Protein AF-A0A3D0STS4-F1 (afdb_monomer_lite)

Foldseek 3Di:
DKAAALVGDIDDAAPWDFDDDPNHTDDIDPRDPDVVVRVVVVVVVSVVCVVVVDHGDDDDDDD

pLDDT: mean 97.18, std 1.39, range [92.81, 98.5]

Radius of gyration: 12.69 Å; chains: 1; bounding box: 28×28×27 Å

Structure (mmCIF, N/CA/C/O backbone):
data_AF-A0A3D0STS4-F1
#
_entry.id   AF-A0A3D0STS4-F1
#
loop_
_atom_site.group_PDB
_atom_site.id
_atom_site.type_symbol
_atom_site.label_atom_id
_atom_site.label_alt_id
_atom_site.label_comp_id
_atom_site.label_asym_id
_atom_site.label_entity_id
_atom_site.label_seq_id
_atom_site.pdbx_PDB_ins_code
_atom_site.Cartn_x
_atom_site.Cartn_y
_atom_site.Cartn_z
_atom_site.occupancy
_atom_site.B_iso_or_equiv
_atom_site.auth_seq_id
_atom_site.auth_comp_id
_atom_site.auth_asym_id
_atom_site.auth_atom_id
_atom_site.pdbx_PDB_model_num
ATOM 1 N N . VAL A 1 1 ? 1.258 0.637 1.253 1.00 92.88 1 VAL A N 1
ATOM 2 C CA . VAL A 1 1 ? 0.327 0.126 2.297 1.00 92.88 1 VAL A CA 1
ATOM 3 C C . VAL A 1 1 ? -0.315 1.308 3.002 1.00 92.88 1 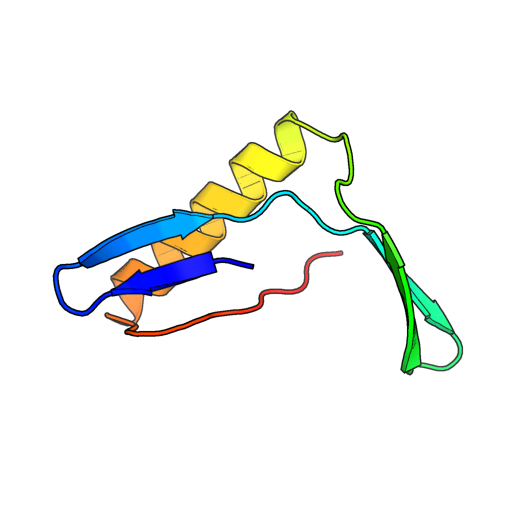VAL A C 1
ATOM 5 O O . VAL A 1 1 ? 0.390 2.273 3.274 1.00 92.88 1 VAL A O 1
ATOM 8 N N . SER A 1 2 ? -1.612 1.246 3.298 1.00 97.19 2 SER A N 1
ATOM 9 C CA . SER A 1 2 ? -2.351 2.298 4.009 1.00 97.19 2 SER A CA 1
ATOM 10 C C . SER A 1 2 ? -3.100 1.738 5.216 1.00 97.19 2 SER A C 1
ATOM 12 O O . SER A 1 2 ? -3.507 0.578 5.209 1.00 97.19 2 SER A O 1
ATOM 14 N N . VAL A 1 3 ? -3.313 2.558 6.242 1.00 98.12 3 VAL A N 1
ATOM 15 C CA . VAL A 1 3 ? -4.055 2.188 7.455 1.00 98.12 3 VAL A CA 1
ATOM 16 C C . VAL A 1 3 ? -5.104 3.252 7.740 1.00 98.12 3 VAL A C 1
ATOM 18 O O . VAL A 1 3 ? -4.792 4.435 7.649 1.00 98.12 3 VAL A O 1
ATOM 21 N N . ARG A 1 4 ? -6.316 2.834 8.116 1.00 98.50 4 ARG A N 1
ATOM 22 C CA . ARG A 1 4 ? -7.353 3.703 8.689 1.00 98.50 4 ARG A CA 1
ATOM 23 C C . ARG A 1 4 ? -7.796 3.145 10.033 1.00 98.50 4 ARG A C 1
ATOM 25 O O . ARG A 1 4 ? -8.161 1.973 10.114 1.00 98.50 4 ARG A O 1
ATOM 32 N N . CYS A 1 5 ? -7.745 3.942 11.091 1.00 97.88 5 CYS A N 1
ATOM 33 C CA . CYS A 1 5 ? -8.239 3.509 12.399 1.00 97.88 5 CYS A CA 1
ATOM 34 C C . CYS A 1 5 ? -9.754 3.752 12.527 1.00 97.88 5 CYS A C 1
ATOM 36 O O . CYS A 1 5 ? -10.392 4.328 11.645 1.00 97.88 5 CYS A O 1
ATOM 38 N N . LEU A 1 6 ? -10.343 3.308 13.642 1.00 97.50 6 LEU A N 1
ATOM 39 C CA . LEU A 1 6 ? -11.779 3.461 13.895 1.00 97.50 6 LEU A CA 1
ATOM 40 C C . LEU A 1 6 ? -12.225 4.935 13.953 1.00 97.50 6 LEU A C 1
ATOM 42 O O . LEU A 1 6 ? -13.354 5.231 13.574 1.00 97.50 6 LEU A O 1
ATOM 46 N N . GLY A 1 7 ? -11.348 5.843 14.397 1.00 97.12 7 GLY A N 1
ATOM 47 C CA . GLY A 1 7 ? -11.612 7.288 14.432 1.00 97.12 7 GLY A CA 1
ATOM 48 C C . GLY A 1 7 ? -11.612 7.954 13.051 1.00 97.12 7 GLY A C 1
ATOM 49 O O . GLY A 1 7 ? -12.078 9.082 12.907 1.00 97.12 7 GLY A O 1
ATOM 50 N N . GLY A 1 8 ? -11.175 7.230 12.016 1.00 96.12 8 GLY A N 1
ATOM 51 C CA . GLY A 1 8 ? -11.131 7.699 10.637 1.00 96.12 8 GLY A CA 1
ATOM 52 C C . GLY A 1 8 ? -9.787 8.288 10.216 1.00 96.12 8 GLY A C 1
ATOM 53 O O . GLY A 1 8 ? -9.609 8.556 9.030 1.00 96.12 8 GLY A O 1
ATOM 54 N N . GLU A 1 9 ? -8.829 8.440 11.130 1.00 98.06 9 GLU A N 1
ATOM 55 C CA . GLU A 1 9 ? -7.479 8.886 10.806 1.00 98.06 9 GLU A CA 1
ATOM 56 C C . GLU A 1 9 ? -6.764 7.873 9.905 1.00 98.06 9 GLU A C 1
ATOM 58 O O . GLU A 1 9 ? -6.824 6.657 10.123 1.00 98.06 9 GLU A O 1
ATOM 63 N N . THR A 1 10 ? -6.063 8.387 8.891 1.00 98.12 10 THR A N 1
ATOM 64 C CA . THR A 1 10 ? -5.347 7.577 7.901 1.00 98.12 10 THR A CA 1
ATOM 65 C C . THR A 1 10 ? -3.851 7.850 7.910 1.00 98.12 10 THR A C 1
ATOM 67 O O . THR A 1 10 ? -3.448 9.014 7.882 1.00 98.12 10 THR A O 1
ATOM 70 N N . THR A 1 11 ? -3.048 6.793 7.815 1.00 98.06 11 THR A N 1
ATOM 71 C CA . THR A 1 11 ? -1.590 6.872 7.637 1.00 98.06 11 THR A CA 1
ATOM 72 C C . THR A 1 11 ? -1.165 6.027 6.442 1.00 98.06 11 THR A C 1
ATOM 74 O O . THR A 1 11 ? -1.726 4.957 6.190 1.00 98.06 11 THR A O 1
ATOM 77 N N . PHE A 1 12 ? -0.146 6.491 5.722 1.00 97.56 12 PHE A N 1
ATOM 78 C CA . PHE A 1 12 ? 0.379 5.836 4.530 1.00 97.56 12 PHE A CA 1
ATOM 79 C C . PHE A 1 12 ? 1.857 5.506 4.721 1.00 97.56 12 PHE A C 1
ATOM 81 O O . PHE A 1 12 ? 2.625 6.316 5.234 1.00 97.56 12 PHE A O 1
ATOM 88 N N . TYR A 1 13 ? 2.241 4.295 4.327 1.00 96.94 13 TYR A N 1
ATOM 89 C CA . TYR A 1 13 ? 3.642 3.896 4.247 1.00 96.94 13 TYR A CA 1
ATOM 90 C C . TYR A 1 13 ? 4.232 4.331 2.901 1.00 96.94 13 TYR A C 1
ATOM 92 O O . TYR A 1 13 ? 3.473 4.413 1.925 1.00 96.94 13 TYR A O 1
ATOM 100 N N . PRO A 1 14 ? 5.563 4.526 2.825 1.00 96.31 14 PRO A N 1
ATOM 101 C CA . PRO A 1 14 ? 6.234 4.780 1.560 1.00 96.31 14 PRO A CA 1
ATOM 102 C C . PRO A 1 14 ? 5.922 3.718 0.504 1.00 96.31 14 PRO A C 1
ATOM 104 O O . PRO A 1 14 ? 5.604 2.566 0.842 1.00 96.31 14 PRO A O 1
ATOM 107 N N . LEU A 1 15 ? 6.036 4.088 -0.771 1.00 96.75 15 LEU A N 1
ATOM 108 C CA . LEU A 1 15 ? 5.872 3.135 -1.866 1.00 96.75 15 LEU A CA 1
ATOM 109 C C . LEU A 1 15 ? 6.873 1.978 -1.776 1.00 96.75 15 LEU A C 1
ATOM 111 O O . LEU A 1 15 ? 7.996 2.114 -1.285 1.00 96.75 15 LEU A O 1
ATOM 115 N N . VAL A 1 16 ? 6.443 0.824 -2.285 1.00 97.94 16 VAL A N 1
ATOM 116 C CA . VAL A 1 16 ? 7.229 -0.409 -2.339 1.00 97.94 16 VAL A CA 1
ATOM 117 C C . VAL A 1 16 ? 7.296 -0.866 -3.788 1.00 97.94 16 VAL A C 1
ATOM 119 O O . VAL A 1 16 ? 6.265 -0.993 -4.442 1.00 97.94 16 VAL A O 1
ATOM 122 N N . GLU A 1 17 ? 8.502 -1.129 -4.281 1.00 97.56 17 GLU A N 1
ATOM 123 C CA . GLU A 1 17 ? 8.711 -1.736 -5.593 1.00 97.56 17 GLU A CA 1
ATOM 124 C C . GLU A 1 17 ? 8.692 -3.263 -5.446 1.00 97.56 17 GLU A C 1
ATOM 126 O O . GLU A 1 17 ? 9.530 -3.837 -4.743 1.00 97.56 17 GLU A O 1
ATOM 131 N N . ASN A 1 18 ? 7.738 -3.922 -6.105 1.00 98.00 18 ASN A N 1
ATOM 132 C CA . ASN A 1 18 ? 7.550 -5.370 -6.045 1.00 98.00 18 ASN A CA 1
ATOM 133 C C . ASN A 1 18 ? 8.011 -6.035 -7.346 1.00 98.00 18 ASN A C 1
ATOM 135 O O . ASN A 1 18 ? 7.481 -5.759 -8.420 1.00 98.00 18 ASN A O 1
ATOM 139 N N . HIS A 1 19 ? 8.968 -6.959 -7.259 1.00 98.06 19 HIS A N 1
ATOM 140 C CA . HIS A 1 19 ? 9.431 -7.753 -8.399 1.00 98.06 19 HIS A CA 1
ATOM 141 C C . HIS A 1 19 ? 8.829 -9.152 -8.330 1.00 98.06 19 HIS A C 1
ATOM 143 O O . HIS A 1 19 ? 9.109 -9.935 -7.415 1.00 98.06 19 HIS A O 1
ATOM 149 N N . HIS A 1 20 ? 8.018 -9.470 -9.333 1.00 98.25 20 HIS A N 1
ATOM 150 C CA . HIS A 1 20 ? 7.376 -10.765 -9.492 1.00 98.25 20 HIS A CA 1
ATOM 151 C C . HIS A 1 20 ? 8.116 -11.604 -10.534 1.00 98.25 20 HIS A C 1
ATOM 153 O O . HIS A 1 20 ? 8.587 -11.091 -11.547 1.00 98.25 20 HIS A O 1
ATOM 159 N N . ARG A 1 21 ? 8.194 -12.916 -10.304 1.00 98.19 21 ARG A N 1
ATOM 160 C CA . ARG A 1 21 ? 8.654 -13.886 -11.304 1.00 98.19 21 ARG A CA 1
ATOM 161 C C . ARG A 1 21 ? 7.751 -15.104 -11.262 1.00 98.19 21 ARG A C 1
ATOM 163 O O . ARG A 1 21 ? 7.523 -15.653 -10.182 1.00 98.19 21 ARG A O 1
ATOM 170 N N . ASP A 1 22 ? 7.261 -15.503 -12.431 1.00 97.75 22 ASP A N 1
ATOM 171 C CA . ASP A 1 22 ? 6.328 -16.623 -12.599 1.00 97.75 22 ASP A CA 1
ATOM 172 C C . ASP A 1 22 ? 5.046 -16.441 -11.764 1.00 97.75 22 ASP A C 1
ATOM 174 O O . ASP A 1 22 ? 4.577 -17.363 -11.105 1.00 97.75 22 ASP A O 1
ATOM 178 N N . GLY A 1 23 ? 4.519 -15.209 -11.728 1.00 96.81 23 GLY A N 1
ATOM 179 C CA . GLY A 1 23 ? 3.306 -14.858 -10.978 1.00 96.81 23 GLY A CA 1
ATOM 180 C C . GLY A 1 23 ? 3.465 -14.819 -9.453 1.00 96.81 23 GLY A C 1
ATOM 181 O O . GLY A 1 23 ? 2.477 -14.650 -8.748 1.00 96.81 23 GLY A O 1
ATOM 182 N N . ILE A 1 24 ? 4.685 -14.969 -8.927 1.00 98.06 24 ILE A N 1
ATOM 183 C CA . ILE A 1 24 ? 4.963 -14.995 -7.485 1.00 98.06 24 ILE A CA 1
ATOM 184 C C . ILE A 1 24 ? 5.884 -13.831 -7.122 1.00 98.06 24 ILE A C 1
ATOM 186 O O . ILE A 1 24 ? 6.909 -13.620 -7.777 1.00 98.06 24 ILE A O 1
ATOM 190 N N . LEU A 1 25 ? 5.548 -13.099 -6.058 1.00 98.19 25 LEU A N 1
ATOM 191 C CA . LEU A 1 25 ? 6.393 -12.047 -5.493 1.00 98.19 25 LEU A CA 1
ATOM 192 C C . LEU A 1 25 ? 7.730 -12.641 -5.030 1.00 98.19 25 LEU A C 1
ATOM 194 O O . LEU A 1 25 ? 7.759 -13.594 -4.250 1.00 98.19 25 LEU A O 1
ATOM 198 N N . ARG A 1 26 ? 8.849 -12.091 -5.512 1.00 98.12 26 ARG A N 1
ATOM 199 C CA . ARG A 1 26 ? 10.203 -12.552 -5.152 1.00 98.12 26 ARG A CA 1
ATOM 200 C C . ARG A 1 26 ? 10.984 -11.535 -4.336 1.00 98.12 26 ARG A C 1
ATOM 202 O O . ARG A 1 26 ? 11.823 -11.935 -3.535 1.00 98.12 26 ARG A O 1
ATOM 209 N N . LEU A 1 27 ? 10.731 -10.248 -4.550 1.00 98.12 27 LEU A N 1
ATOM 210 C 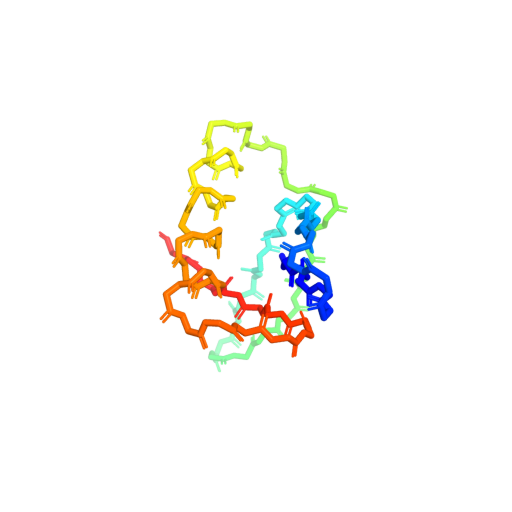CA . LEU A 1 27 ?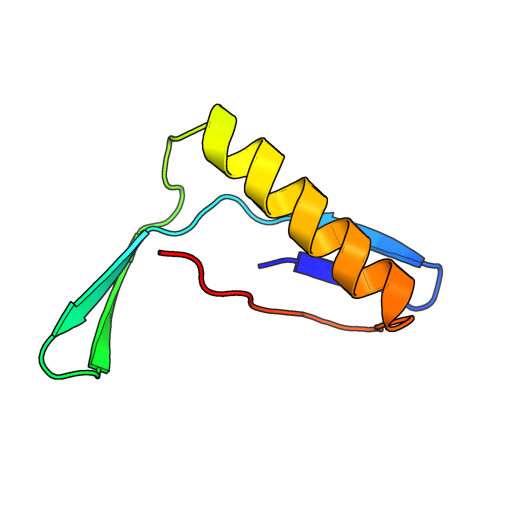 11.438 -9.167 -3.878 1.00 98.12 27 LEU A CA 1
ATOM 211 C C . LEU A 1 27 ? 10.515 -7.963 -3.699 1.00 98.12 27 LEU A C 1
ATOM 213 O O . LEU A 1 27 ? 9.842 -7.562 -4.644 1.00 98.12 27 LEU A O 1
ATOM 217 N N . SER A 1 28 ? 10.556 -7.372 -2.509 1.00 97.81 28 SER A N 1
ATOM 218 C CA . SER A 1 28 ? 9.928 -6.090 -2.193 1.00 97.81 28 SER A CA 1
ATOM 219 C C . SER A 1 28 ? 11.004 -5.123 -1.713 1.00 97.81 28 SER A C 1
ATOM 221 O O . SER A 1 28 ? 11.724 -5.426 -0.759 1.00 97.81 28 SER A O 1
ATOM 223 N N . ARG A 1 29 ? 11.136 -3.970 -2.372 1.00 97.56 29 ARG A N 1
ATOM 224 C CA . ARG A 1 29 ? 12.089 -2.912 -2.007 1.00 97.56 29 ARG A CA 1
ATOM 225 C C . ARG A 1 29 ? 11.342 -1.701 -1.473 1.00 97.56 29 ARG A C 1
ATOM 227 O O . ARG A 1 29 ? 10.482 -1.159 -2.159 1.00 97.56 29 ARG A O 1
ATOM 234 N N . ALA A 1 30 ? 11.692 -1.278 -0.263 1.00 95.81 30 ALA A N 1
ATOM 235 C CA . ALA A 1 30 ? 11.096 -0.126 0.402 1.00 95.81 30 ALA A CA 1
ATOM 236 C C . ALA A 1 30 ? 12.192 0.753 1.046 1.00 95.81 30 ALA A C 1
ATOM 238 O O . ALA A 1 30 ? 13.077 0.197 1.702 1.00 95.81 30 ALA A O 1
ATOM 239 N N . PRO A 1 31 ? 12.133 2.092 0.911 1.00 94.62 31 PRO A N 1
ATOM 240 C CA . PRO A 1 31 ? 11.171 2.840 0.100 1.00 94.62 31 PRO A CA 1
ATOM 241 C C . PRO A 1 31 ? 11.513 2.796 -1.400 1.00 94.62 31 PRO A C 1
ATOM 243 O O . PRO A 1 31 ? 12.676 2.684 -1.786 1.00 94.62 31 PRO A O 1
ATOM 246 N N . CYS A 1 32 ? 10.495 2.930 -2.246 1.00 94.75 32 CYS A N 1
ATOM 247 C CA . CYS A 1 32 ? 10.641 3.238 -3.662 1.00 94.75 32 CYS A CA 1
ATOM 248 C C . CYS A 1 32 ? 10.602 4.762 -3.850 1.00 94.75 32 CYS A C 1
ATOM 250 O O . CYS A 1 32 ? 9.594 5.402 -3.559 1.00 94.75 32 CYS A O 1
ATOM 252 N N . LEU A 1 33 ? 11.707 5.359 -4.301 1.00 93.62 33 LEU A N 1
ATOM 253 C CA . LEU A 1 33 ? 11.871 6.815 -4.365 1.00 93.62 33 LEU A CA 1
ATOM 254 C C . LEU A 1 33 ? 11.249 7.396 -5.645 1.00 93.62 33 LEU A C 1
ATOM 256 O O . LEU A 1 33 ? 11.962 7.781 -6.569 1.00 93.62 33 LEU A O 1
ATOM 260 N N . MET A 1 34 ? 9.917 7.452 -5.692 1.00 95.31 34 MET A N 1
ATOM 261 C CA . MET A 1 34 ? 9.140 8.053 -6.786 1.00 95.31 34 MET A CA 1
ATOM 262 C C . MET A 1 34 ? 8.05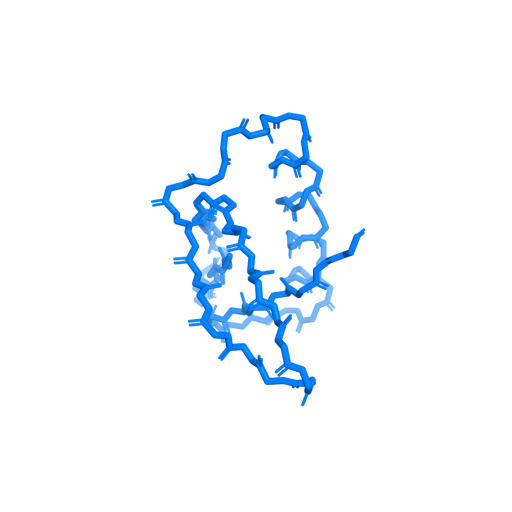1 8.980 -6.212 1.00 95.31 34 MET A C 1
ATOM 264 O O . MET A 1 34 ? 6.904 8.553 -6.086 1.00 95.31 34 MET A O 1
ATOM 268 N N . PRO A 1 35 ? 8.392 10.230 -5.831 1.00 93.69 35 PRO A N 1
ATOM 269 C CA . PRO A 1 35 ? 7.496 11.113 -5.073 1.00 93.69 35 PRO A CA 1
ATOM 270 C C . PRO A 1 35 ? 6.147 11.389 -5.748 1.00 93.69 35 PRO A C 1
ATOM 272 O O . PRO A 1 35 ? 5.116 11.357 -5.082 1.00 93.69 35 PRO A O 1
ATOM 275 N N . ASP A 1 36 ? 6.142 11.601 -7.068 1.00 95.88 36 ASP A N 1
ATOM 276 C CA . ASP A 1 36 ? 4.913 11.896 -7.817 1.00 95.88 36 ASP A CA 1
ATOM 277 C C . ASP A 1 36 ? 3.931 10.710 -7.774 1.00 95.88 36 ASP A C 1
ATOM 279 O O . ASP A 1 36 ? 2.746 10.880 -7.486 1.00 95.88 36 ASP A O 1
ATOM 283 N N . LEU A 1 37 ? 4.440 9.488 -7.979 1.00 96.44 37 LEU A N 1
ATOM 284 C CA . LEU A 1 37 ? 3.641 8.259 -7.897 1.00 96.44 37 LEU A CA 1
ATOM 285 C C . LEU A 1 37 ? 3.215 7.943 -6.463 1.00 96.44 37 LEU A C 1
ATOM 287 O O . LEU A 1 37 ? 2.161 7.350 -6.242 1.00 96.44 37 LEU A O 1
ATOM 291 N N . GLU A 1 38 ? 4.032 8.312 -5.478 1.00 95.88 38 GLU A N 1
ATOM 292 C CA . GLU A 1 38 ? 3.701 8.119 -4.070 1.00 95.88 38 GLU A CA 1
ATOM 293 C C . GLU A 1 38 ? 2.485 8.952 -3.681 1.00 95.88 38 GLU A C 1
ATOM 295 O O . GLU A 1 38 ? 1.534 8.420 -3.102 1.00 95.88 38 GLU A O 1
ATOM 300 N N . GLN A 1 39 ? 2.472 10.224 -4.080 1.00 96.12 39 GLN A N 1
ATOM 301 C CA . GLN A 1 39 ? 1.334 11.098 -3.845 1.00 96.12 39 GLN A CA 1
ATOM 302 C C . GLN A 1 39 ? 0.069 10.585 -4.547 1.00 96.12 39 GLN A C 1
ATOM 304 O O . GLN A 1 39 ? -0.986 10.496 -3.916 1.00 96.12 39 GLN A O 1
ATOM 309 N N . GLU A 1 40 ? 0.177 10.174 -5.814 1.00 97.50 40 GLU A N 1
ATOM 310 C CA . GLU A 1 40 ? -0.954 9.609 -6.557 1.00 97.50 40 GLU A CA 1
ATOM 311 C C . GLU A 1 40 ? -1.496 8.326 -5.893 1.00 97.50 40 GLU A C 1
ATOM 313 O O . GLU A 1 40 ? -2.705 8.177 -5.675 1.00 97.50 40 GLU A O 1
ATOM 318 N N . GLY A 1 41 ? -0.607 7.410 -5.499 1.00 97.00 41 GLY A N 1
ATOM 319 C CA . GLY A 1 41 ? -0.975 6.169 -4.822 1.00 97.00 41 GLY A CA 1
ATOM 320 C C . GLY A 1 41 ? -1.662 6.406 -3.474 1.00 97.00 41 GLY A C 1
ATOM 321 O O . GLY A 1 41 ? -2.635 5.719 -3.139 1.00 97.00 41 GLY A O 1
ATOM 322 N N . TRP A 1 42 ? -1.199 7.392 -2.700 1.00 97.50 42 TRP A N 1
ATOM 323 C CA . TRP A 1 42 ? -1.829 7.777 -1.434 1.00 97.50 42 TRP A CA 1
ATOM 324 C C . TRP A 1 42 ? -3.224 8.369 -1.635 1.00 97.50 42 TRP A C 1
ATOM 326 O O . TRP A 1 42 ? -4.134 8.044 -0.867 1.00 97.50 42 TRP A O 1
ATOM 336 N N . ASP A 1 43 ? -3.430 9.167 -2.682 1.00 98.06 43 ASP A N 1
ATOM 337 C CA . ASP A 1 43 ? -4.741 9.736 -2.993 1.00 98.06 43 ASP A CA 1
ATOM 338 C C . ASP A 1 43 ? -5.761 8.655 -3.384 1.00 98.06 43 ASP A C 1
ATOM 340 O O . ASP A 1 43 ? -6.897 8.668 -2.892 1.00 98.06 43 ASP A O 1
ATOM 344 N N . TYR A 1 44 ? -5.371 7.659 -4.189 1.00 98.19 44 TYR A N 1
ATOM 345 C CA . TYR A 1 44 ? -6.239 6.507 -4.464 1.00 98.19 44 TYR A CA 1
ATOM 346 C C . TYR A 1 44 ? -6.541 5.696 -3.202 1.00 98.19 44 TYR A C 1
ATOM 348 O O . TYR A 1 44 ? -7.701 5.344 -2.960 1.00 98.19 44 TYR A O 1
ATOM 356 N N . ALA A 1 45 ? -5.527 5.428 -2.376 1.00 98.06 45 ALA A N 1
ATOM 357 C CA . ALA A 1 45 ? -5.698 4.686 -1.133 1.00 98.06 45 ALA A CA 1
ATOM 358 C C . ALA A 1 45 ? -6.665 5.397 -0.174 1.00 98.06 45 ALA A C 1
ATOM 360 O O . ALA A 1 45 ? -7.569 4.755 0.364 1.00 98.06 45 ALA A O 1
ATOM 361 N N . ARG A 1 46 ? -6.542 6.722 -0.013 1.00 98.19 46 ARG A N 1
ATOM 362 C CA . ARG A 1 46 ? -7.465 7.530 0.798 1.00 98.19 46 ARG A CA 1
ATOM 363 C C . ARG A 1 46 ? -8.904 7.399 0.302 1.00 98.19 46 ARG A C 1
ATOM 365 O O . ARG A 1 46 ? -9.786 7.036 1.075 1.00 98.19 46 ARG A O 1
ATOM 372 N N . ARG A 1 47 ? -9.130 7.598 -1.002 1.00 98.25 47 ARG A N 1
ATOM 373 C CA . ARG A 1 47 ? -10.468 7.490 -1.613 1.00 98.25 47 ARG A CA 1
ATOM 374 C C . ARG A 1 47 ? -11.102 6.117 -1.385 1.00 98.25 47 ARG A C 1
ATOM 376 O O . ARG A 1 47 ? -12.304 6.042 -1.138 1.00 98.25 47 ARG A O 1
ATOM 383 N N . LEU A 1 48 ? -10.317 5.042 -1.464 1.00 98.25 48 LEU A N 1
ATOM 384 C CA . LEU A 1 48 ? -10.794 3.682 -1.201 1.0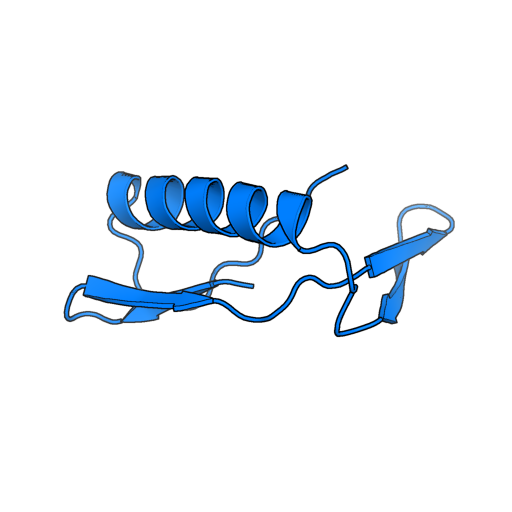0 98.25 48 LEU A CA 1
ATOM 385 C C . LEU A 1 48 ? -11.139 3.469 0.276 1.00 98.25 48 LEU A C 1
ATOM 387 O O . LEU A 1 48 ? -12.226 2.971 0.573 1.00 98.25 48 LEU A O 1
ATOM 391 N N . LEU A 1 49 ? -10.254 3.873 1.192 1.00 98.44 49 LEU A N 1
ATOM 392 C CA . LEU A 1 49 ? -10.488 3.773 2.636 1.00 98.44 49 LEU A CA 1
ATOM 393 C C . LEU A 1 49 ? -11.766 4.514 3.051 1.00 98.44 49 LEU A C 1
ATOM 395 O O . LEU A 1 49 ? -12.584 3.953 3.783 1.00 98.44 49 LEU A O 1
ATOM 399 N N . ASP A 1 50 ? -11.968 5.726 2.531 1.00 97.94 50 ASP A N 1
ATOM 400 C CA . ASP A 1 50 ? -13.152 6.542 2.803 1.00 97.94 50 ASP A CA 1
ATOM 401 C C . ASP A 1 50 ? -14.415 5.911 2.213 1.00 97.94 50 ASP A C 1
ATOM 403 O O . ASP A 1 50 ? -15.419 5.734 2.906 1.00 97.94 50 ASP A O 1
ATOM 407 N N . ARG A 1 51 ? -14.374 5.510 0.934 1.00 98.19 51 ARG A N 1
ATOM 408 C CA . ARG A 1 51 ? -15.553 4.983 0.230 1.00 98.19 51 ARG A CA 1
ATOM 409 C C . ARG A 1 51 ? -16.059 3.667 0.813 1.00 98.19 51 ARG A C 1
ATOM 411 O O . ARG A 1 51 ? -17.266 3.408 0.748 1.00 98.19 51 ARG A O 1
ATOM 418 N N . LEU A 1 52 ? -15.146 2.851 1.330 1.00 98.00 52 LEU A N 1
ATOM 419 C CA . LEU A 1 52 ? -15.436 1.572 1.973 1.00 98.00 52 LEU A CA 1
ATOM 420 C C . LEU A 1 52 ? -15.710 1.716 3.476 1.00 98.00 52 LEU A C 1
ATOM 422 O O . LEU A 1 52 ? -16.097 0.734 4.103 1.00 98.00 52 LEU A O 1
ATOM 426 N N . ASN A 1 53 ? -15.499 2.906 4.057 1.00 97.31 53 ASN A N 1
ATOM 427 C CA . ASN A 1 53 ? -15.431 3.113 5.504 1.00 97.31 53 ASN A CA 1
ATOM 428 C C . ASN A 1 53 ? -14.537 2.055 6.185 1.00 97.31 53 ASN A C 1
ATOM 430 O O . ASN A 1 53 ? -14.884 1.487 7.222 1.00 97.31 53 ASN A O 1
ATOM 434 N N . TYR A 1 54 ? -13.397 1.751 5.560 1.00 98.38 54 TYR A N 1
ATOM 435 C CA . TYR A 1 54 ? -12.548 0.631 5.948 1.00 98.38 54 TYR A CA 1
ATOM 436 C C . TYR A 1 54 ? -11.813 0.933 7.258 1.00 98.38 54 TYR A C 1
ATOM 438 O O . TYR A 1 54 ? -11.346 2.053 7.465 1.00 98.38 54 TYR A O 1
ATOM 446 N N . VAL A 1 55 ? -11.698 -0.060 8.139 1.00 98.50 55 VAL A N 1
ATOM 447 C CA . VAL A 1 55 ? -10.929 0.029 9.387 1.00 98.50 55 VAL A CA 1
ATOM 448 C C . VAL A 1 55 ? -9.903 -1.095 9.391 1.00 98.50 55 VAL A C 1
ATOM 450 O O . VAL A 1 55 ? -10.258 -2.266 9.285 1.00 98.50 55 VAL A O 1
ATOM 453 N N . GLY A 1 56 ? -8.629 -0.735 9.516 1.00 98.12 56 GLY A N 1
ATOM 454 C CA . GLY A 1 56 ? -7.498 -1.654 9.483 1.00 98.12 56 GLY A CA 1
ATOM 455 C C . GLY A 1 56 ? -6.473 -1.293 8.412 1.00 98.12 56 GLY A C 1
ATOM 456 O O . GLY A 1 56 ? -6.403 -0.157 7.941 1.00 98.12 56 GLY A O 1
ATOM 457 N N . LEU A 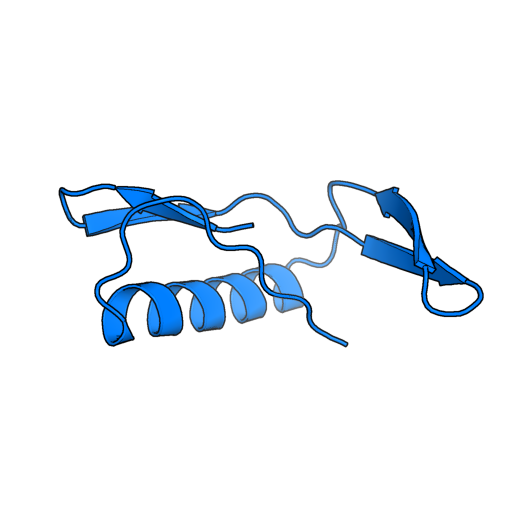1 57 ? -5.659 -2.286 8.054 1.00 98.25 57 LEU A N 1
ATOM 458 C CA . LEU A 1 57 ? -4.603 -2.180 7.051 1.00 98.25 57 LEU A CA 1
ATOM 459 C C . LEU A 1 57 ? -5.122 -2.634 5.683 1.00 98.25 57 LEU A C 1
ATOM 461 O O . LEU A 1 57 ? -5.802 -3.655 5.574 1.00 98.25 57 LEU A O 1
ATOM 465 N N . LEU A 1 58 ? -4.781 -1.870 4.649 1.00 98.19 58 LEU A N 1
ATOM 466 C CA . LEU A 1 58 ? -5.101 -2.144 3.255 1.00 98.19 58 LEU A CA 1
ATOM 467 C C . LEU A 1 58 ? -3.818 -2.102 2.410 1.00 98.19 58 LEU A C 1
ATOM 469 O O . LEU A 1 58 ? -3.048 -1.136 2.450 1.00 98.19 58 LEU A O 1
ATOM 473 N N . ALA A 1 59 ? -3.588 -3.165 1.642 1.00 97.75 59 ALA A N 1
ATOM 474 C CA . ALA A 1 59 ? -2.560 -3.227 0.611 1.00 97.75 59 ALA A CA 1
ATOM 475 C C . ALA A 1 59 ? -3.231 -3.099 -0.762 1.00 97.75 59 ALA A C 1
ATOM 477 O O . ALA A 1 59 ? -4.233 -3.760 -1.022 1.00 97.75 59 ALA A O 1
ATOM 478 N N . ILE A 1 60 ? -2.688 -2.228 -1.611 1.00 97.50 60 ILE A N 1
ATOM 479 C CA . ILE A 1 60 ? -3.154 -1.993 -2.979 1.00 97.50 60 ILE A CA 1
ATOM 480 C C . ILE A 1 60 ? -1.937 -2.172 -3.877 1.00 97.50 60 ILE A C 1
ATOM 482 O O . ILE A 1 60 ? -0.883 -1.598 -3.588 1.00 97.50 60 ILE A O 1
ATOM 486 N N . GLU A 1 61 ? -2.079 -2.979 -4.922 1.00 97.31 61 GLU A N 1
ATOM 487 C CA . GLU A 1 61 ? -1.046 -3.184 -5.933 1.00 97.31 61 GLU A CA 1
ATOM 488 C C . GLU A 1 61 ? -1.392 -2.381 -7.187 1.00 97.31 61 GLU A C 1
ATOM 490 O O . GLU A 1 61 ? -2.529 -2.406 -7.661 1.00 97.31 61 GLU A O 1
ATOM 495 N N . PHE A 1 62 ? -0.401 -1.652 -7.689 1.00 95.25 62 PHE A N 1
ATOM 496 C CA . PHE A 1 62 ? -0.467 -0.844 -8.903 1.00 95.25 62 PHE A CA 1
ATOM 497 C C . PHE A 1 62 ? 0.554 -1.382 -9.914 1.00 95.25 62 PHE A C 1
ATOM 499 O O . PHE A 1 62 ? 1.470 -2.117 -9.529 1.00 95.25 62 PHE A O 1
ATOM 506 N N . PHE A 1 63 ? 0.390 -1.018 -11.185 1.00 92.81 63 PHE A N 1
ATOM 507 C CA . PHE A 1 63 ? 1.237 -1.450 -12.298 1.00 92.81 63 PHE A CA 1
ATOM 508 C C . PHE A 1 63 ? 1.747 -0.253 -13.088 1.00 92.81 63 PHE A C 1
ATOM 510 O O . PHE A 1 63 ? 0.952 0.699 -13.258 1.00 92.81 63 PHE A O 1
#

Secondary structure (DSSP, 8-state):
-EEE-TT--EEEPPP-EEEEETTEEEEEES----HHHHHHHHHHHHHHHHHTT--EEE-----

Sequence (63 aa):
VSVRCLGGETTFYPLVENHHRDGILRLSRAPCLMPDLEQEGWDYARRLLDRLNYVGLLAIEFF